Protein AF-S4N1C9-F1 (afdb_monomer)

pLDDT: mean 92.61, std 7.95, range [46.0, 98.62]

Foldseek 3Di:
DDDDDWDQDDDDDPQVVQSVQQAHPTDDDFVVLLQVQLCLVVQFGDADDDDDCVVVVDDTDGDPDTDDPVVSVVQLVQFVCCCCPNLQVVLLVPVDASKGKDWDWYDDPPQPATWTKIWMDHDNGIGIDIHHSQHTNNVGRSNVRNVVSVPPD

Solvent-accessible surface area (backbone atoms only — not comparable to full-atom values): 8516 Å² total; per-residue (Å²): 129,90,85,69,79,66,41,78,67,92,61,59,72,71,50,32,59,32,38,75,74,60,33,75,72,42,42,76,42,44,69,57,44,12,42,49,34,39,19,60,68,70,57,50,67,66,66,87,74,93,67,66,45,87,80,74,72,56,82,77,66,69,65,94,69,76,70,53,71,68,59,45,51,54,51,47,51,53,19,26,46,21,24,70,74,38,77,24,20,78,30,36,59,91,63,77,78,60,49,27,25,49,59,39,65,42,82,50,93,97,51,97,39,26,29,1,23,20,31,26,32,45,71,94,47,48,36,35,29,72,28,80,60,43,28,53,5,25,86,44,11,19,50,57,34,37,50,50,54,65,68,62,122

Organism: NCBI:txid1283301

Nearest PDB structures (foldseek):
  6rkw-assembly1_B  TM=3.499E-01  e=8.940E-01  Escherichia coli K-12
  4tma-assembly1_B  TM=4.093E-01  e=1.651E+00  Escherichia coli str. K-12 substr. MC4100
  6rku-assembly1_B  TM=3.305E-01  e=1.011E+00  Escherichia coli K-12
  9gbv-assembly1_D  TM=3.940E-01  e=2.110E+00  Escherichia coli
  5jbs-assembly1_C  TM=2.872E-01  e=8.135E+00  Brucella suis 1330

Mean predicted aligned error: 4.18 Å

Radius of gyration: 15.96 Å; Cα contacts (8 Å, |Δi|>4): 280; chains: 1; bounding box: 40×39×44 Å

Sequence (153 aa):
MPSFDGAVPVQSAAQMAASLIGQGGVRMNPLNMASVSATVKSGTFHQPYLVSPDVDGRKLATASRTMSAGTLSQLRELMSYTADYGTAAEAMAGVSGDVGAKTGSAEVDGQKKPNGWFTAYRGDLAAAGVVQQGGHGGSTAGPIVAALLKAGG

Secondary structure (DSSP, 8-state):
-PPPPPB-----HHHHHHHHTT-TT-B--HHHHHHHHHHHHHSS-----SS-TTTT-PPPP--SSPPPHHHHHHHHHHHHHHHHTSTTHHHHTT--SSEEEEEEEE--TT-SSPEEEEEEEETTEEEEEEETT---TTTTHHHHHHHHHHH--

InterPro domains:
  IPR001460 Penicillin-binding protein, transpeptidase [PF00905] (17-150)
  IPR012338 Beta-lactamase/transpeptidase-like [G3DSA:3.40.710.10] (2-152)
  IPR012338 Beta-lactamase/transpeptidase-like [SSF56601] (12-150)
  IPR050515 Class D beta-lactamase/transpeptidase [PTHR30627] (5-151)

Structure (mmCIF, N/CA/C/O backbone):
data_AF-S4N1C9-F1
#
_entry.id   AF-S4N1C9-F1
#
loop_
_atom_site.group_PDB
_atom_site.id
_atom_site.type_symbol
_atom_site.label_atom_id
_atom_site.label_alt_id
_atom_site.label_comp_id
_atom_site.label_asym_id
_atom_site.label_entity_id
_atom_site.label_seq_id
_atom_site.pdbx_PDB_ins_code
_atom_site.Cartn_x
_atom_site.Cartn_y
_atom_site.Cartn_z
_atom_site.occupancy
_atom_site.B_iso_or_equiv
_atom_site.auth_seq_id
_atom_site.auth_comp_id
_atom_site.auth_asym_id
_atom_site.auth_atom_id
_atom_site.pdbx_PDB_model_num
ATOM 1 N N . MET A 1 1 ? 14.142 -9.965 12.579 1.00 46.00 1 MET A N 1
ATOM 2 C CA . MET A 1 1 ? 14.253 -8.719 11.787 1.00 46.00 1 MET A CA 1
ATOM 3 C C . MET A 1 1 ? 13.744 -7.586 12.661 1.00 46.00 1 MET A C 1
ATOM 5 O O . MET A 1 1 ? 12.603 -7.695 13.091 1.00 46.00 1 MET A O 1
ATOM 9 N N . PRO A 1 2 ? 14.551 -6.571 13.006 1.00 51.84 2 PRO A N 1
ATOM 10 C CA . PRO A 1 2 ? 14.025 -5.403 13.708 1.00 51.84 2 PRO A CA 1
ATOM 11 C C . PRO A 1 2 ? 12.938 -4.740 12.846 1.00 51.84 2 PRO A C 1
ATOM 13 O O . PRO A 1 2 ? 13.136 -4.554 11.645 1.00 51.84 2 PRO A O 1
ATOM 16 N N . SER A 1 3 ? 11.778 -4.437 13.430 1.00 60.06 3 SER A N 1
ATOM 17 C CA . SER A 1 3 ? 10.723 -3.676 12.757 1.00 60.06 3 SER A CA 1
ATOM 18 C C . SER A 1 3 ? 10.969 -2.186 12.972 1.00 60.06 3 SER A C 1
ATOM 20 O O . SER A 1 3 ? 11.064 -1.734 14.111 1.00 60.06 3 SER A O 1
ATOM 22 N N . PHE A 1 4 ? 11.072 -1.431 11.885 1.00 74.69 4 PHE A N 1
ATOM 23 C CA . PHE A 1 4 ? 11.131 0.029 11.892 1.00 74.69 4 PHE A CA 1
ATOM 24 C C . PHE A 1 4 ? 9.742 0.576 11.562 1.00 74.69 4 PHE A C 1
ATOM 26 O O . PHE A 1 4 ? 9.095 0.043 10.661 1.00 74.69 4 PHE A O 1
ATOM 33 N N . ASP A 1 5 ? 9.284 1.602 12.276 1.00 80.19 5 ASP A N 1
ATOM 34 C CA . ASP A 1 5 ? 8.031 2.280 11.936 1.00 80.19 5 ASP A CA 1
ATOM 35 C C . ASP A 1 5 ? 8.209 3.173 10.701 1.00 80.19 5 ASP A C 1
ATOM 37 O O . ASP A 1 5 ? 9.302 3.663 10.453 1.00 80.19 5 ASP A O 1
ATOM 41 N N . GLY A 1 6 ? 7.167 3.384 9.903 1.00 84.56 6 GLY A N 1
ATOM 42 C CA . GLY A 1 6 ? 7.273 4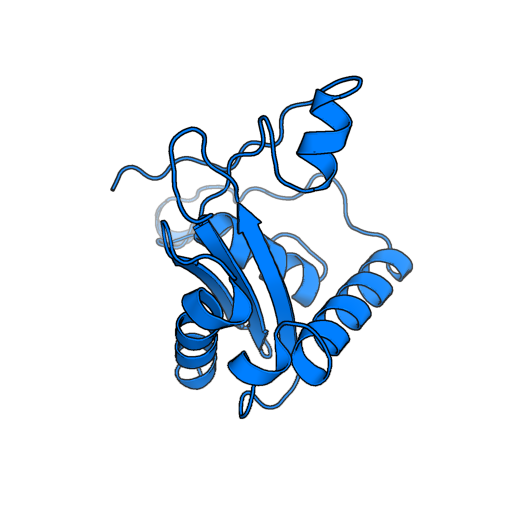.167 8.669 1.00 84.56 6 GLY A CA 1
ATOM 43 C C . GLY A 1 6 ? 7.665 5.628 8.931 1.00 84.56 6 GLY A C 1
ATOM 44 O O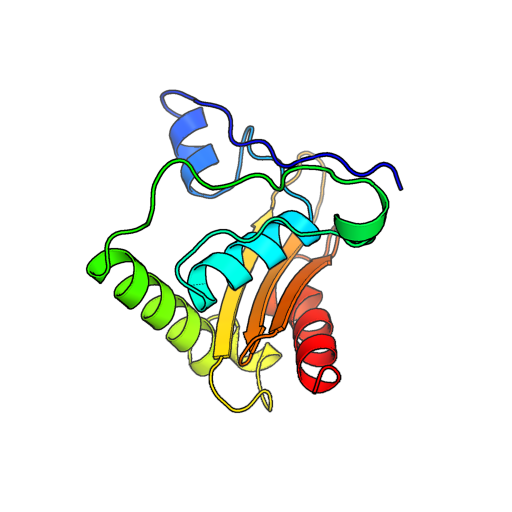 . GLY A 1 6 ? 7.292 6.215 9.942 1.00 84.56 6 GLY A O 1
ATOM 45 N N . ALA A 1 7 ? 8.384 6.251 7.995 1.00 89.94 7 ALA A N 1
ATOM 46 C CA . ALA A 1 7 ? 8.748 7.664 8.063 1.00 89.94 7 ALA A CA 1
ATOM 47 C C . ALA A 1 7 ? 8.480 8.371 6.729 1.00 89.94 7 ALA A C 1
ATOM 49 O O . ALA A 1 7 ? 8.938 7.936 5.671 1.00 89.94 7 ALA A O 1
ATOM 50 N N . VAL A 1 8 ? 7.767 9.499 6.795 1.00 89.50 8 VAL A N 1
ATOM 51 C CA . VAL A 1 8 ? 7.551 10.427 5.674 1.00 89.50 8 VAL A CA 1
ATOM 52 C C . V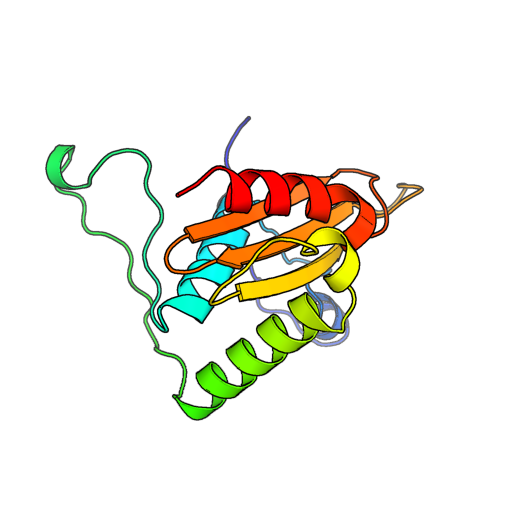AL A 1 8 ? 8.044 11.810 6.114 1.00 89.50 8 VAL A C 1
ATOM 54 O O . VAL A 1 8 ? 7.276 12.573 6.701 1.00 89.50 8 VAL A O 1
ATOM 57 N N . PRO A 1 9 ? 9.335 12.132 5.924 1.00 88.25 9 PRO A N 1
ATOM 58 C CA . PRO A 1 9 ? 9.882 13.410 6.365 1.00 88.25 9 PRO A CA 1
ATOM 59 C C . PRO A 1 9 ? 9.335 14.566 5.522 1.00 88.25 9 PRO A C 1
ATOM 61 O O . PRO A 1 9 ? 9.150 14.434 4.311 1.00 88.25 9 PRO A O 1
ATOM 64 N N . VAL A 1 10 ? 9.126 15.722 6.158 1.00 88.06 10 VAL A N 1
ATOM 65 C CA . VAL A 1 10 ? 8.861 16.979 5.445 1.00 88.06 10 VAL A CA 1
ATOM 66 C C . VAL A 1 10 ? 10.140 17.389 4.719 1.00 88.06 10 VAL A C 1
ATOM 68 O O . VAL A 1 10 ? 11.205 17.441 5.328 1.00 88.06 10 VAL A O 1
ATOM 71 N N . GLN A 1 11 ? 10.034 17.656 3.419 1.00 89.44 11 GLN A N 1
ATOM 72 C CA . GLN A 1 11 ? 11.162 17.992 2.548 1.00 89.44 11 GLN A CA 1
ATOM 73 C C . GLN A 1 11 ? 10.855 19.246 1.722 1.00 89.44 11 GLN A C 1
ATOM 75 O O . GLN A 1 11 ? 9.708 19.689 1.649 1.00 89.44 11 GLN A O 1
ATOM 80 N N . SER A 1 12 ? 11.872 19.805 1.061 1.00 84.00 12 SER A N 1
ATOM 81 C CA . SER A 1 12 ? 11.735 20.940 0.140 1.00 84.00 12 SER A CA 1
ATOM 82 C C . SER A 1 12 ? 12.388 20.656 -1.222 1.00 84.00 12 SER A C 1
ATOM 84 O O . SER A 1 12 ? 13.180 19.723 -1.374 1.00 84.00 12 SER A O 1
ATOM 86 N N . ALA A 1 13 ? 12.013 21.439 -2.240 1.00 91.19 13 ALA A N 1
ATOM 87 C CA . ALA A 1 13 ? 12.583 21.394 -3.591 1.00 91.19 13 ALA A CA 1
ATOM 88 C C . ALA A 1 13 ? 12.685 19.965 -4.181 1.00 91.19 13 ALA A C 1
ATOM 90 O O . ALA A 1 13 ? 11.693 19.237 -4.237 1.00 91.19 13 ALA A O 1
ATOM 91 N N . ALA A 1 14 ? 13.876 19.554 -4.629 1.00 84.31 14 ALA A N 1
ATOM 92 C CA . ALA A 1 14 ? 14.099 18.261 -5.274 1.00 84.31 14 ALA A CA 1
ATOM 93 C C . ALA A 1 14 ? 13.802 17.065 -4.350 1.00 84.31 14 ALA A C 1
ATOM 95 O O . ALA A 1 14 ? 13.262 16.056 -4.800 1.00 84.31 14 ALA A O 1
ATOM 96 N N . GLN A 1 15 ? 14.092 17.182 -3.050 1.00 81.50 15 GLN A N 1
ATOM 97 C CA . GLN A 1 15 ? 13.801 16.118 -2.086 1.00 81.50 15 GLN A CA 1
ATOM 98 C C . GLN A 1 15 ? 12.296 15.960 -1.861 1.00 81.50 15 GLN A C 1
ATOM 100 O O . GLN A 1 15 ? 11.824 14.840 -1.688 1.00 81.50 15 GLN A O 1
ATOM 105 N N . MET A 1 16 ? 11.530 17.055 -1.925 1.00 86.38 16 MET A N 1
ATOM 106 C CA . MET A 1 16 ? 10.069 16.985 -1.890 1.00 86.38 16 MET A CA 1
ATOM 107 C C . MET A 1 16 ? 9.523 16.252 -3.116 1.00 86.38 16 MET A C 1
ATOM 109 O O . MET A 1 16 ? 8.695 15.357 -2.970 1.00 86.38 16 MET A O 1
ATOM 113 N N . ALA A 1 17 ? 10.026 16.572 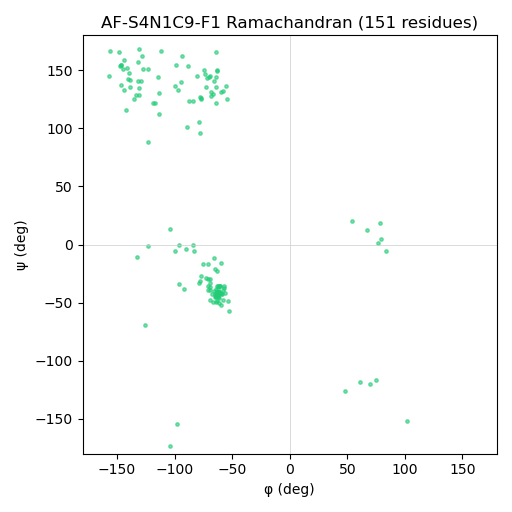-4.312 1.00 85.81 17 ALA A N 1
ATOM 114 C CA . ALA A 1 17 ? 9.627 15.880 -5.537 1.00 85.81 17 ALA A CA 1
ATOM 115 C C . ALA A 1 17 ? 9.911 14.368 -5.463 1.00 85.81 17 ALA A C 1
ATOM 117 O O . ALA A 1 17 ? 9.047 13.565 -5.809 1.00 85.81 17 ALA A O 1
ATOM 118 N N . ALA A 1 18 ? 11.077 13.975 -4.937 1.00 85.06 18 ALA A N 1
ATOM 119 C CA . ALA A 1 18 ? 11.405 12.571 -4.700 1.00 85.06 18 ALA A CA 1
ATOM 120 C C . ALA A 1 18 ? 10.450 11.914 -3.684 1.00 85.06 18 ALA A C 1
ATOM 122 O O . ALA A 1 18 ? 9.926 10.830 -3.942 1.00 85.06 18 ALA A O 1
ATOM 123 N N . SER A 1 19 ? 10.158 12.577 -2.561 1.00 88.94 19 SER A N 1
ATOM 124 C CA . SER A 1 19 ? 9.226 12.058 -1.549 1.00 88.94 19 SER A CA 1
ATOM 125 C C . SER A 1 19 ? 7.812 11.837 -2.090 1.00 88.94 19 SER A C 1
ATOM 127 O O . SER A 1 19 ? 7.165 10.864 -1.705 1.00 88.94 19 SER A O 1
ATOM 129 N N . LEU A 1 20 ? 7.333 12.689 -3.005 1.00 87.81 20 LEU A N 1
ATOM 130 C CA . LEU A 1 20 ? 5.993 12.566 -3.598 1.00 87.81 20 LEU A CA 1
ATOM 131 C C . LEU A 1 20 ? 5.799 11.282 -4.416 1.00 87.81 20 LEU A C 1
ATOM 133 O O . LEU A 1 20 ? 4.668 10.826 -4.570 1.00 87.81 20 LEU A O 1
ATOM 137 N N . ILE A 1 21 ? 6.885 10.677 -4.901 1.00 87.94 21 ILE A N 1
ATOM 138 C CA . ILE A 1 21 ? 6.861 9.383 -5.598 1.00 87.94 21 ILE A CA 1
ATOM 139 C C . ILE A 1 21 ? 7.373 8.229 -4.720 1.00 87.94 21 ILE A C 1
ATOM 141 O O . ILE A 1 21 ? 7.653 7.143 -5.223 1.00 87.94 21 ILE A O 1
ATOM 145 N N . GLY A 1 22 ? 7.502 8.451 -3.406 1.00 84.31 22 GLY A N 1
ATOM 146 C CA . GLY A 1 22 ? 7.957 7.445 -2.442 1.00 84.31 22 GLY A CA 1
ATOM 147 C C . GLY A 1 22 ? 9.471 7.209 -2.425 1.00 84.31 22 GLY A C 1
ATOM 148 O O . GLY A 1 22 ? 9.910 6.178 -1.921 1.00 84.31 22 GLY A O 1
ATOM 149 N N . GLN A 1 23 ? 10.262 8.138 -2.968 1.00 89.44 23 GLN A N 1
ATOM 150 C CA . GLN A 1 23 ? 11.728 8.098 -2.971 1.00 89.44 23 GLN A CA 1
ATOM 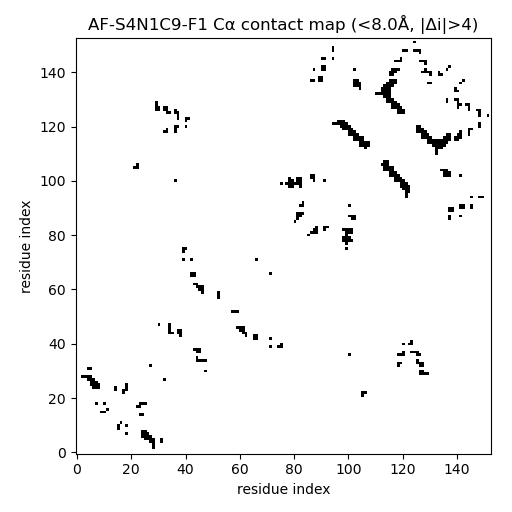151 C C . GLN A 1 23 ? 12.321 9.065 -1.929 1.00 89.44 23 GLN A C 1
ATOM 153 O O . GLN A 1 23 ? 11.616 9.676 -1.122 1.00 89.44 23 GLN A O 1
ATOM 158 N N . GLY A 1 24 ? 13.647 9.212 -1.932 1.00 88.25 24 GLY A N 1
ATOM 159 C CA . GLY A 1 24 ? 14.356 10.134 -1.047 1.00 88.25 24 GLY A CA 1
ATOM 160 C C . GLY A 1 24 ? 14.320 9.672 0.409 1.00 88.25 24 GLY A C 1
ATOM 161 O O . GLY A 1 24 ? 14.830 8.604 0.746 1.00 88.25 24 GLY A O 1
ATOM 162 N N . GLY A 1 25 ? 13.744 10.497 1.287 1.00 86.44 25 GLY A N 1
ATOM 163 C CA . GLY A 1 25 ? 13.705 10.236 2.730 1.00 86.44 25 GLY A CA 1
ATOM 164 C C . GLY A 1 25 ? 12.571 9.316 3.190 1.00 86.44 25 GLY A C 1
ATOM 165 O O . GLY A 1 25 ? 12.514 8.989 4.374 1.00 86.44 25 GLY A O 1
ATOM 166 N N . VAL A 1 26 ? 11.663 8.919 2.293 1.00 91.12 26 VAL A N 1
ATOM 167 C CA . VAL A 1 26 ? 10.534 8.051 2.643 1.00 91.12 26 VAL A CA 1
ATOM 168 C C . VAL A 1 26 ? 11.036 6.648 2.993 1.00 91.12 26 VAL A C 1
ATOM 170 O O . VAL A 1 26 ? 11.839 6.044 2.278 1.00 91.12 26 VAL A O 1
ATOM 173 N N . ARG A 1 27 ? 10.562 6.117 4.119 1.00 91.75 27 ARG A N 1
ATOM 174 C CA . ARG A 1 27 ? 10.865 4.766 4.597 1.00 91.75 27 ARG A CA 1
ATOM 175 C C . ARG A 1 27 ? 9.567 4.075 4.977 1.00 91.75 27 ARG A C 1
ATOM 177 O O . ARG A 1 27 ? 8.781 4.623 5.738 1.00 91.75 27 ARG A O 1
ATOM 184 N N . MET A 1 28 ? 9.359 2.872 4.459 1.00 93.19 28 MET A N 1
ATOM 185 C CA . MET A 1 28 ? 8.171 2.065 4.728 1.00 93.19 28 MET A CA 1
ATOM 186 C C . MET A 1 28 ? 8.558 0.598 4.870 1.00 93.19 28 MET A C 1
ATOM 188 O O . MET A 1 28 ? 9.523 0.138 4.254 1.00 93.19 28 MET A O 1
ATOM 192 N N . ASN A 1 29 ? 7.777 -0.142 5.651 1.00 93.25 29 ASN A N 1
ATOM 193 C CA . ASN A 1 29 ? 7.823 -1.599 5.694 1.00 93.25 29 ASN A CA 1
ATOM 194 C C . ASN A 1 29 ? 6.524 -2.197 5.090 1.00 93.25 29 ASN A C 1
ATOM 196 O O . ASN A 1 29 ? 5.541 -1.470 4.899 1.00 93.25 29 ASN A O 1
ATOM 200 N N . PRO A 1 30 ? 6.481 -3.511 4.789 1.00 94.75 30 PRO A N 1
ATOM 201 C CA . PRO A 1 30 ? 5.276 -4.147 4.251 1.00 94.75 30 PRO A CA 1
ATOM 202 C C . PRO A 1 30 ? 4.032 -4.003 5.139 1.00 94.75 30 PRO A C 1
ATOM 204 O O . PRO A 1 30 ? 2.947 -3.770 4.618 1.00 94.75 30 PRO A O 1
ATOM 207 N N . LEU A 1 31 ? 4.163 -4.063 6.467 1.00 94.69 31 LEU A N 1
ATOM 208 C CA . LEU A 1 31 ? 3.026 -3.885 7.377 1.00 94.69 31 LEU A CA 1
ATOM 209 C C . LEU A 1 31 ? 2.427 -2.471 7.277 1.00 94.69 31 LEU A C 1
ATOM 211 O O . LEU A 1 31 ? 1.205 -2.327 7.235 1.00 94.69 31 LEU A O 1
ATOM 215 N N . ASN A 1 32 ? 3.260 -1.430 7.163 1.00 94.56 32 ASN A N 1
ATOM 216 C CA . ASN A 1 32 ? 2.785 -0.065 6.930 1.00 94.56 32 ASN A CA 1
ATOM 217 C C . ASN A 1 32 ? 2.055 0.033 5.583 1.00 94.56 32 ASN A C 1
ATOM 219 O O . ASN A 1 32 ? 0.970 0.602 5.520 1.00 94.56 32 ASN A O 1
ATOM 223 N N . MET A 1 33 ? 2.598 -0.562 4.517 1.00 96.75 33 MET A N 1
ATOM 224 C CA . MET A 1 33 ? 1.967 -0.510 3.192 1.00 96.75 33 MET A CA 1
ATOM 225 C C . MET A 1 33 ? 0.671 -1.324 3.098 1.00 96.75 33 MET A C 1
ATOM 227 O O . MET A 1 33 ? -0.228 -0.939 2.348 1.00 96.75 33 MET A O 1
ATOM 231 N N . ALA A 1 34 ? 0.540 -2.409 3.864 1.00 97.38 34 ALA A N 1
ATOM 232 C CA . ALA A 1 34 ? -0.723 -3.127 4.014 1.00 97.38 34 ALA A CA 1
ATOM 233 C C . ALA A 1 34 ? -1.748 -2.269 4.774 1.00 97.38 34 ALA A C 1
ATOM 235 O O . ALA A 1 34 ? -2.894 -2.165 4.345 1.00 97.38 34 ALA A O 1
ATOM 236 N N . SER A 1 35 ? -1.326 -1.578 5.840 1.00 96.69 35 SER A N 1
ATOM 237 C CA . SER A 1 35 ? -2.172 -0.630 6.579 1.00 96.69 35 SER A CA 1
ATOM 238 C C . SER A 1 35 ? -2.646 0.543 5.714 1.00 96.69 35 SER A C 1
ATOM 240 O O . SER A 1 35 ? -3.798 0.964 5.833 1.00 96.69 35 SER A O 1
ATOM 242 N N . VAL A 1 36 ? -1.810 1.032 4.790 1.00 96.19 36 VAL A N 1
ATOM 243 C CA . VAL A 1 36 ? -2.214 2.031 3.787 1.00 96.19 36 VAL A CA 1
ATOM 244 C C . VAL A 1 36 ? -3.347 1.485 2.916 1.00 96.19 36 VAL A C 1
ATOM 246 O O . VAL A 1 36 ? -4.397 2.118 2.843 1.00 96.19 36 VAL A O 1
ATOM 249 N N . SER A 1 37 ? -3.191 0.298 2.320 1.00 98.06 37 SER A N 1
ATOM 250 C CA . SER A 1 37 ? -4.253 -0.320 1.505 1.00 98.06 37 SER A CA 1
ATOM 251 C C . SER A 1 37 ? -5.524 -0.597 2.307 1.00 98.06 37 SER A C 1
ATOM 253 O O . SER A 1 37 ? -6.619 -0.306 1.826 1.00 98.06 37 SER A O 1
ATOM 255 N N . ALA A 1 38 ? -5.393 -1.068 3.549 1.00 97.56 38 ALA A N 1
ATOM 256 C CA . ALA A 1 38 ? -6.521 -1.244 4.459 1.00 97.56 38 ALA A CA 1
ATOM 257 C C . ALA A 1 38 ? -7.245 0.083 4.723 1.00 97.56 38 ALA A C 1
ATOM 259 O O . ALA A 1 38 ? -8.468 0.122 4.684 1.00 97.56 38 ALA A O 1
ATOM 260 N N . THR A 1 39 ? -6.504 1.179 4.913 1.00 96.94 39 THR A N 1
ATOM 261 C CA . THR A 1 39 ? -7.061 2.524 5.134 1.00 96.94 39 THR A CA 1
ATOM 262 C C . THR A 1 39 ? -7.798 3.041 3.901 1.00 96.94 39 THR A C 1
ATOM 264 O O . THR A 1 39 ? -8.869 3.629 4.033 1.00 96.94 39 THR A O 1
ATOM 267 N N . VAL A 1 40 ? -7.280 2.798 2.691 1.00 97.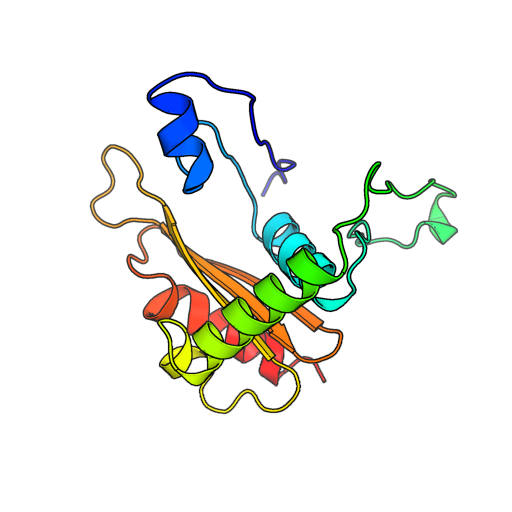25 40 VAL A N 1
ATOM 268 C CA . VAL A 1 40 ? -8.015 3.107 1.450 1.00 97.25 40 VAL A CA 1
ATOM 269 C C . VAL A 1 40 ? -9.301 2.290 1.379 1.00 97.25 40 VAL A C 1
ATOM 271 O O . VAL A 1 40 ? -10.361 2.807 1.017 1.00 97.25 40 VAL A O 1
ATOM 274 N N . LYS A 1 41 ? -9.236 1.009 1.742 1.00 97.19 41 LYS A N 1
ATOM 275 C CA . LYS A 1 41 ? -10.396 0.131 1.668 1.00 97.19 41 LYS A CA 1
ATOM 276 C C . LYS A 1 41 ? -11.466 0.486 2.700 1.00 97.19 41 LYS A C 1
ATOM 278 O O . LYS A 1 41 ? -12.624 0.646 2.322 1.00 97.19 41 LYS A O 1
ATOM 283 N N . SER A 1 42 ? -11.108 0.696 3.960 1.00 95.75 42 SER A N 1
ATOM 284 C CA . SER A 1 42 ? -12.044 1.048 5.038 1.00 95.75 42 SER A CA 1
ATOM 285 C C . SER A 1 42 ? -12.485 2.517 4.996 1.00 95.75 42 SER A C 1
ATOM 287 O O . SER A 1 42 ? -13.582 2.848 5.436 1.00 95.75 42 SER A O 1
ATOM 289 N N . GLY A 1 43 ? -11.651 3.408 4.452 1.00 95.75 43 GLY A N 1
ATOM 290 C CA . GLY A 1 43 ? -11.821 4.862 4.523 1.00 95.75 43 GLY A CA 1
ATOM 291 C C . GLY A 1 43 ? -11.284 5.506 5.806 1.00 95.75 43 GLY A C 1
ATOM 292 O O . GLY A 1 43 ? -11.255 6.733 5.896 1.00 95.75 43 GLY A O 1
ATOM 293 N N . THR A 1 44 ? -10.830 4.703 6.773 1.00 94.69 44 THR A N 1
ATOM 294 C CA . THR A 1 44 ? -10.338 5.161 8.081 1.00 94.69 44 THR A CA 1
ATOM 295 C C . THR A 1 44 ? -9.115 4.357 8.508 1.00 94.69 44 THR A C 1
ATOM 297 O O . THR A 1 44 ? -9.037 3.150 8.301 1.00 94.69 44 THR A O 1
ATOM 300 N N . PHE A 1 45 ? -8.145 5.017 9.136 1.00 95.38 45 PHE A N 1
ATOM 301 C CA . PHE A 1 45 ? -6.966 4.334 9.657 1.00 95.38 45 PHE A CA 1
ATOM 302 C C . PHE A 1 45 ? -7.322 3.398 10.819 1.00 95.38 45 PHE A C 1
ATOM 304 O O . PHE A 1 45 ? -7.925 3.824 11.805 1.00 95.38 45 PHE A O 1
ATOM 311 N N . HIS A 1 46 ? -6.860 2.153 10.725 1.00 93.75 46 HIS A N 1
ATOM 312 C CA . HIS A 1 46 ? -6.875 1.178 11.812 1.00 93.75 46 HIS A CA 1
ATOM 313 C C . HIS A 1 46 ? -5.434 0.778 12.129 1.00 93.75 46 HIS A C 1
ATOM 315 O O . HIS A 1 46 ? -4.724 0.289 11.247 1.00 93.75 46 HIS A O 1
ATOM 321 N N . GLN A 1 47 ? -4.994 0.985 13.375 1.00 94.25 47 GLN A N 1
ATOM 322 C CA . GLN A 1 47 ? -3.645 0.607 13.790 1.00 94.25 47 GLN A CA 1
ATOM 323 C C . GLN A 1 47 ? -3.472 -0.919 13.700 1.00 94.25 47 GLN A C 1
ATOM 325 O O . GLN A 1 47 ? -4.190 -1.639 14.397 1.00 94.25 47 GLN A O 1
ATOM 330 N N . PRO A 1 48 ? -2.504 -1.431 12.916 1.00 93.25 48 PRO A N 1
ATOM 331 C CA . PRO A 1 48 ? -2.197 -2.856 12.904 1.00 93.25 48 PRO A CA 1
ATOM 332 C C . PRO A 1 48 ? -1.624 -3.308 14.251 1.00 93.25 48 PRO A C 1
ATOM 334 O O . PRO A 1 48 ? -0.800 -2.612 14.850 1.00 93.25 48 PRO A O 1
ATOM 337 N N . TYR A 1 49 ? -2.012 -4.496 14.710 1.00 92.50 49 TYR A N 1
AT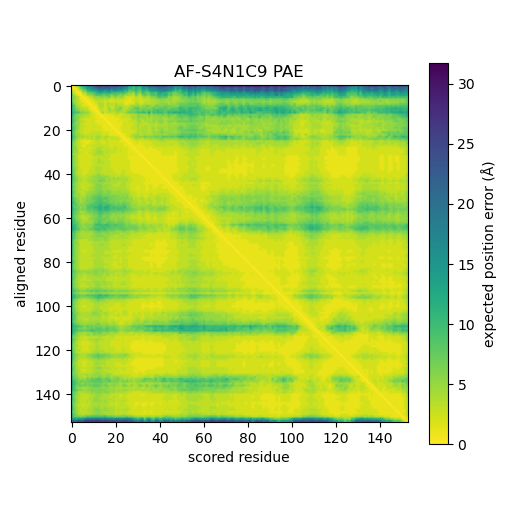OM 338 C CA . TYR A 1 49 ? -1.448 -5.117 15.904 1.00 92.50 49 TYR A CA 1
ATOM 339 C C . TYR A 1 49 ? -1.384 -6.641 15.785 1.00 92.50 49 TYR A C 1
ATOM 341 O O . TYR A 1 49 ? -2.163 -7.246 15.059 1.00 92.50 49 TYR A O 1
ATOM 349 N N . LEU A 1 50 ? -0.452 -7.250 16.525 1.00 91.44 50 LEU A N 1
ATOM 350 C CA . LEU A 1 50 ? -0.337 -8.709 16.654 1.00 91.44 50 LEU A CA 1
ATOM 351 C C . LEU A 1 50 ? -1.032 -9.238 17.914 1.00 91.44 50 LEU A C 1
ATOM 353 O O . LEU A 1 50 ? -1.583 -10.331 17.902 1.00 91.44 50 LEU A O 1
ATOM 357 N N . VAL A 1 51 ? -1.009 -8.457 18.996 1.00 93.31 51 VAL A N 1
ATOM 358 C CA . VAL A 1 51 ? -1.648 -8.788 20.275 1.00 93.31 51 VAL A CA 1
ATOM 359 C C . VAL A 1 51 ? -2.786 -7.806 20.515 1.00 93.31 51 VAL A C 1
ATOM 361 O O . VAL A 1 51 ? -2.580 -6.595 20.369 1.00 93.31 51 VAL A O 1
ATOM 364 N N . SER A 1 52 ? -3.971 -8.329 20.851 1.00 94.12 52 SER A N 1
ATOM 365 C CA . SER A 1 52 ? -5.149 -7.498 21.122 1.00 94.12 52 SER A CA 1
ATOM 366 C C . SER A 1 52 ? -4.845 -6.475 22.223 1.00 94.12 52 SER A C 1
ATOM 368 O O . SER A 1 52 ? -4.249 -6.854 23.234 1.00 94.12 52 SER A O 1
ATOM 370 N N . PRO A 1 53 ? -5.264 -5.203 22.068 1.00 93.38 53 PRO A N 1
ATOM 371 C CA . PRO A 1 53 ? -5.180 -4.218 23.145 1.00 93.38 53 PRO A CA 1
ATOM 372 C C . PRO A 1 53 ? -5.976 -4.624 24.395 1.00 93.38 53 PRO A C 1
ATOM 374 O O . PRO A 1 53 ? -5.717 -4.091 25.465 1.00 93.38 53 PRO A O 1
ATOM 377 N N . ASP A 1 54 ? -6.898 -5.590 24.312 1.00 95.88 54 ASP A N 1
ATOM 378 C CA . ASP A 1 54 ? -7.607 -6.114 25.491 1.00 95.88 54 ASP A CA 1
ATOM 379 C C . ASP A 1 54 ? -6.666 -6.835 26.471 1.00 95.88 54 ASP A C 1
ATOM 381 O O . ASP A 1 54 ? -6.985 -6.983 27.649 1.00 95.88 54 ASP A O 1
ATOM 385 N N . VAL A 1 55 ? -5.499 -7.284 25.990 1.00 96.44 55 VAL A N 1
ATOM 386 C CA . VAL A 1 55 ? -4.494 -7.990 26.798 1.00 96.44 55 VAL A CA 1
ATOM 387 C C . VAL A 1 55 ? -3.662 -7.024 27.645 1.00 96.44 55 VAL A C 1
ATOM 389 O O . VAL A 1 55 ? -3.240 -7.384 28.741 1.00 96.44 55 VAL A O 1
ATOM 392 N N . ASP A 1 56 ? -3.404 -5.812 27.151 1.00 94.75 56 ASP A N 1
ATOM 393 C CA . ASP A 1 56 ? -2.497 -4.838 27.779 1.00 94.75 56 ASP A CA 1
ATOM 394 C C . ASP A 1 56 ? -3.155 -3.479 28.095 1.00 94.75 56 ASP A C 1
ATOM 396 O O . ASP A 1 56 ? -2.515 -2.594 28.665 1.00 94.75 56 ASP A O 1
ATOM 400 N N . GLY A 1 57 ? -4.433 -3.303 27.751 1.00 94.06 57 GLY A N 1
ATOM 401 C CA . GLY A 1 57 ? -5.216 -2.089 27.975 1.00 94.06 57 GLY A CA 1
ATOM 402 C C . GLY A 1 57 ? -4.756 -0.878 27.161 1.00 94.06 57 GLY A C 1
ATOM 403 O O . GLY A 1 57 ? -5.166 0.250 27.463 1.00 94.06 57 GLY A O 1
ATOM 404 N N . ARG A 1 58 ? -3.882 -1.049 26.158 1.00 95.12 58 ARG A N 1
ATOM 405 C CA . ARG A 1 58 ? -3.313 0.096 25.437 1.00 95.12 58 ARG A CA 1
ATOM 406 C C . ARG A 1 58 ? -4.341 0.761 24.529 1.00 95.12 58 ARG A C 1
ATOM 408 O O . ARG A 1 58 ? -5.130 0.117 23.841 1.00 95.12 58 ARG A O 1
ATOM 415 N N . LYS A 1 59 ? -4.270 2.087 24.444 1.00 94.50 59 LYS A N 1
ATOM 416 C CA . LYS A 1 59 ? -5.070 2.850 23.485 1.00 94.50 59 LYS A CA 1
ATOM 417 C C . LYS A 1 59 ? -4.449 2.754 22.095 1.00 94.50 59 LYS A C 1
ATOM 419 O O . LYS A 1 59 ? -3.275 3.079 21.918 1.00 94.50 59 LYS A O 1
ATOM 424 N N . LEU A 1 60 ? -5.251 2.358 21.108 1.00 93.50 60 LEU A N 1
ATOM 425 C CA . LEU A 1 60 ? -4.804 2.331 19.720 1.00 93.50 60 LEU A CA 1
ATOM 426 C C . LEU A 1 60 ? -4.625 3.748 19.161 1.00 93.50 60 LEU A C 1
ATOM 428 O O . LEU A 1 60 ? -5.383 4.674 19.468 1.00 93.50 60 LEU A O 1
ATOM 432 N N . ALA A 1 61 ? -3.616 3.898 18.310 1.00 91.56 61 ALA A N 1
ATOM 433 C CA . ALA A 1 61 ? -3.388 5.109 17.543 1.00 91.56 61 ALA A CA 1
ATOM 434 C C . ALA A 1 61 ? -4.544 5.346 16.562 1.00 91.56 61 ALA A C 1
ATOM 436 O O . ALA A 1 61 ? -5.091 4.413 15.973 1.00 91.56 61 ALA A O 1
ATOM 437 N N . THR A 1 62 ? -4.889 6.615 16.362 1.00 92.88 62 THR A N 1
ATOM 438 C CA . THR A 1 62 ? -5.919 7.050 15.412 1.00 92.88 62 THR A CA 1
ATOM 439 C C . THR A 1 62 ? -5.338 8.116 14.494 1.00 92.88 62 THR A C 1
ATOM 441 O O . THR A 1 62 ? -4.420 8.844 14.877 1.00 92.88 62 THR A O 1
ATOM 444 N N . ALA A 1 63 ? -5.851 8.204 13.267 1.00 90.38 63 ALA A N 1
ATOM 445 C CA . ALA A 1 63 ? -5.478 9.292 12.376 1.00 90.38 63 ALA A CA 1
ATOM 446 C C . ALA A 1 63 ? -6.127 10.599 12.849 1.00 90.38 63 ALA A C 1
ATOM 448 O O . ALA A 1 63 ? -7.315 10.638 13.158 1.00 90.38 63 ALA A O 1
ATOM 449 N N . SER A 1 64 ? -5.357 11.688 12.856 1.00 89.12 64 SER A N 1
ATOM 450 C CA . SER A 1 64 ? -5.845 13.019 13.244 1.00 89.12 64 SER A CA 1
ATOM 451 C C . SER A 1 64 ? -6.806 13.641 12.228 1.00 89.12 64 SER A C 1
ATOM 453 O O . SER A 1 64 ? -7.497 14.607 12.541 1.00 89.12 64 SER A O 1
ATOM 455 N N . ARG A 1 65 ? -6.828 13.118 10.997 1.00 89.50 65 ARG A N 1
ATOM 456 C CA . ARG A 1 65 ? -7.668 13.584 9.893 1.00 89.50 65 ARG A CA 1
ATOM 457 C C . ARG A 1 65 ? -8.210 12.393 9.120 1.00 89.50 65 ARG A C 1
ATOM 459 O O . ARG A 1 65 ? -7.518 11.389 8.960 1.00 89.50 65 ARG A O 1
ATOM 466 N N . THR A 1 66 ? -9.413 12.549 8.591 1.00 88.69 66 THR A N 1
ATOM 467 C CA . THR A 1 66 ? -10.008 11.622 7.630 1.00 88.69 66 THR A CA 1
ATOM 468 C C . THR A 1 66 ? -9.841 12.159 6.211 1.00 88.69 66 THR A C 1
ATOM 470 O O . THR A 1 66 ? -9.686 13.363 5.988 1.00 88.69 66 THR A O 1
ATOM 473 N N . MET A 1 67 ? -9.834 11.256 5.234 1.00 92.19 67 MET A N 1
ATOM 474 C CA . MET A 1 67 ? -9.861 11.638 3.825 1.00 92.19 67 MET A CA 1
ATOM 475 C C . MET A 1 67 ? -11.253 12.141 3.440 1.00 92.19 67 MET A C 1
ATOM 477 O O . MET A 1 67 ? -12.261 11.639 3.936 1.00 92.19 67 MET A O 1
ATOM 481 N N . SER A 1 68 ? -11.318 13.103 2.515 1.00 95.94 68 SER A N 1
ATOM 482 C CA . SER A 1 68 ? -12.601 13.496 1.926 1.00 95.94 68 SER A CA 1
ATOM 483 C C . SER A 1 68 ? -13.220 12.322 1.157 1.00 95.94 68 SER A C 1
ATOM 485 O O . SER A 1 68 ? -12.498 11.503 0.579 1.00 95.94 68 SER A O 1
ATOM 487 N N . ALA A 1 69 ? -14.553 12.262 1.098 1.00 96.25 69 ALA A N 1
ATOM 488 C CA . ALA A 1 69 ? -15.260 11.217 0.356 1.00 96.25 69 ALA A CA 1
ATOM 489 C C . ALA A 1 69 ? -14.862 11.183 -1.133 1.00 96.25 69 ALA A C 1
ATOM 491 O O . ALA A 1 69 ? -14.665 10.105 -1.691 1.00 96.25 69 ALA A O 1
ATOM 492 N N . GLY A 1 70 ? -14.667 12.353 -1.755 1.00 98.06 70 GLY A N 1
ATOM 493 C CA . GLY A 1 70 ? -14.224 12.457 -3.149 1.00 98.06 70 GLY A CA 1
ATOM 494 C C . GLY A 1 70 ? -12.827 11.872 -3.364 1.00 98.06 70 GLY A C 1
ATOM 495 O O . GLY A 1 70 ? -12.640 11.031 -4.240 1.00 98.06 70 GLY A O 1
ATOM 496 N N . THR A 1 71 ? -11.861 12.240 -2.514 1.00 96.69 71 THR A N 1
ATOM 497 C CA . THR A 1 71 ? -10.493 11.691 -2.569 1.00 96.69 71 THR A CA 1
ATOM 498 C C . THR A 1 71 ? -10.484 10.180 -2.351 1.00 96.69 71 THR A C 1
ATOM 500 O O . THR A 1 71 ? -9.771 9.458 -3.043 1.00 96.69 71 THR A O 1
ATOM 503 N N . LEU A 1 72 ? -11.283 9.690 -1.402 1.00 97.25 72 LEU A N 1
ATOM 504 C CA . LEU A 1 72 ? -11.389 8.264 -1.113 1.00 97.25 72 LEU A CA 1
ATOM 505 C C . LEU A 1 72 ? -11.965 7.480 -2.297 1.00 97.25 72 LEU A C 1
ATOM 507 O O . LEU A 1 72 ? -11.440 6.420 -2.634 1.00 97.25 72 LEU A O 1
ATOM 511 N N . SER A 1 73 ? -13.003 8.013 -2.945 1.00 98.06 73 SER A N 1
ATOM 512 C CA . SER A 1 73 ? -13.599 7.409 -4.139 1.00 98.06 73 SER A CA 1
ATOM 513 C C . SER A 1 73 ? -12.588 7.313 -5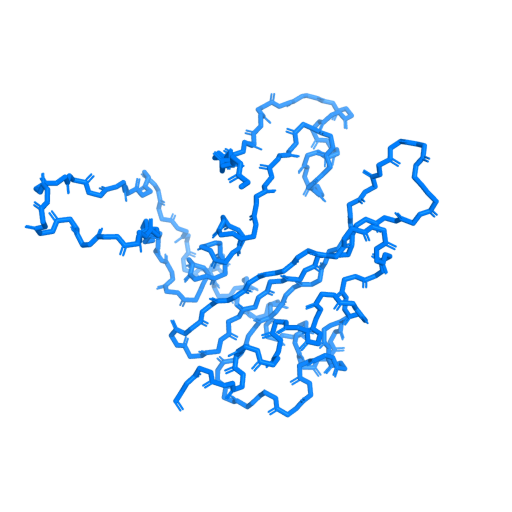.281 1.00 98.06 73 SER A C 1
ATOM 515 O O . SER A 1 73 ? -12.383 6.231 -5.823 1.00 98.06 73 SER A O 1
ATOM 517 N N . GLN A 1 74 ? -11.901 8.416 -5.588 1.00 98.25 74 GLN A N 1
ATOM 518 C CA . GLN A 1 74 ? -10.897 8.462 -6.657 1.00 98.25 74 GLN A CA 1
ATOM 519 C C . GLN A 1 74 ? -9.725 7.512 -6.393 1.00 98.25 74 GLN A C 1
ATOM 521 O O . GLN A 1 74 ? -9.222 6.867 -7.310 1.00 98.25 74 GLN A O 1
ATOM 526 N N . LEU A 1 75 ? -9.287 7.392 -5.136 1.00 97.31 75 LEU A N 1
ATOM 527 C CA . LEU A 1 75 ? -8.189 6.495 -4.787 1.00 97.31 75 LEU A CA 1
ATOM 528 C C . LEU A 1 75 ? -8.585 5.020 -4.927 1.00 97.31 75 LEU A C 1
ATOM 530 O O . LEU A 1 75 ? -7.789 4.216 -5.412 1.00 97.31 75 LEU A O 1
ATOM 534 N N . ARG A 1 76 ? -9.815 4.664 -4.541 1.00 98.31 76 ARG A N 1
ATOM 535 C CA . ARG A 1 76 ? -10.351 3.309 -4.734 1.00 98.31 76 ARG A CA 1
ATOM 536 C C . ARG A 1 76 ? -10.497 2.973 -6.213 1.00 98.31 76 ARG A C 1
ATOM 538 O O . ARG A 1 76 ? -10.049 1.906 -6.617 1.00 98.31 76 ARG A O 1
ATOM 545 N N . GLU A 1 77 ? -11.038 3.894 -7.006 1.00 98.38 77 GLU A N 1
ATOM 546 C CA . GLU A 1 77 ? -11.157 3.750 -8.461 1.00 98.38 77 GLU A CA 1
ATOM 547 C C . GLU A 1 77 ? -9.787 3.538 -9.115 1.00 98.38 77 GLU A C 1
ATOM 549 O O . GLU A 1 77 ? -9.600 2.582 -9.863 1.00 98.38 77 GLU A O 1
ATOM 554 N N . LEU A 1 78 ? -8.788 4.351 -8.758 1.00 98.25 78 LEU A N 1
ATOM 555 C CA . LEU A 1 78 ? -7.421 4.201 -9.260 1.00 98.25 78 LEU A CA 1
ATOM 556 C C . LEU A 1 78 ? -6.815 2.835 -8.907 1.00 98.25 78 LEU A C 1
ATOM 558 O O . LEU A 1 78 ? -6.144 2.216 -9.739 1.00 98.25 78 LEU A O 1
ATOM 562 N N . MET A 1 79 ? -7.018 2.365 -7.674 1.00 98.62 79 MET A N 1
ATOM 563 C CA . MET A 1 79 ? -6.488 1.074 -7.232 1.00 98.62 79 MET A CA 1
ATOM 564 C C . MET A 1 79 ? -7.209 -0.106 -7.891 1.00 98.62 79 MET A C 1
ATOM 566 O O . MET A 1 79 ? -6.537 -1.067 -8.266 1.00 98.62 79 MET A O 1
ATOM 570 N N . SER A 1 80 ? -8.532 -0.037 -8.068 1.00 98.50 80 SER A N 1
ATOM 571 C CA . SER A 1 80 ? -9.304 -1.045 -8.812 1.00 98.50 80 SER A CA 1
ATOM 572 C C . SER A 1 80 ? -8.872 -1.075 -10.275 1.00 98.50 80 SER A C 1
ATOM 574 O O . SER A 1 80 ? -8.455 -2.121 -10.761 1.00 98.50 80 SER A O 1
ATOM 576 N N . TYR A 1 81 ? -8.793 0.081 -10.940 1.00 98.44 81 TYR A N 1
ATOM 577 C CA . TYR A 1 81 ? -8.308 0.159 -12.318 1.00 98.44 81 TYR A CA 1
ATOM 578 C C . TYR A 1 81 ? -6.902 -0.432 -12.468 1.00 98.44 81 TYR A C 1
ATOM 580 O O . TYR A 1 81 ? -6.614 -1.159 -13.416 1.00 98.44 81 TYR A O 1
ATOM 588 N N . THR A 1 82 ? -6.004 -0.151 -11.519 1.00 98.19 82 THR A N 1
ATOM 589 C CA . THR A 1 82 ? -4.645 -0.704 -11.552 1.00 98.19 82 THR A CA 1
ATOM 590 C C . THR A 1 82 ? -4.643 -2.229 -11.429 1.00 98.19 82 THR A C 1
ATOM 592 O O . THR A 1 82 ? -3.822 -2.875 -12.086 1.00 98.19 82 THR A O 1
ATOM 595 N N . ALA A 1 83 ? -5.532 -2.784 -10.598 1.00 98.12 83 ALA A N 1
ATOM 596 C CA . ALA A 1 83 ? -5.697 -4.220 -10.393 1.00 98.12 83 ALA A CA 1
ATOM 597 C C . ALA A 1 83 ? -6.331 -4.927 -11.594 1.00 98.12 83 ALA A C 1
ATOM 599 O O . ALA A 1 83 ? -5.929 -6.045 -11.881 1.00 98.12 83 ALA A O 1
ATOM 600 N N . ASP A 1 84 ? -7.264 -4.281 -12.291 1.00 97.50 84 ASP A N 1
ATOM 601 C CA . ASP A 1 84 ? -8.022 -4.913 -13.376 1.00 97.50 84 ASP A CA 1
ATOM 602 C C . ASP A 1 84 ? -7.365 -4.713 -14.750 1.00 97.50 84 ASP A C 1
ATOM 604 O O . ASP A 1 84 ? -7.344 -5.619 -15.581 1.00 97.50 84 ASP A O 1
ATOM 608 N N . TYR A 1 85 ? -6.798 -3.527 -14.989 1.00 97.19 85 TYR A N 1
ATOM 609 C CA . TYR A 1 85 ? -6.345 -3.095 -16.320 1.00 97.19 85 TYR A CA 1
ATOM 610 C C . TYR A 1 85 ? -4.936 -2.499 -16.337 1.00 97.19 85 TYR A C 1
ATOM 612 O O . TYR A 1 85 ? -4.378 -2.241 -17.404 1.00 97.19 85 TYR A O 1
ATOM 620 N N . GLY A 1 86 ? -4.360 -2.222 -15.169 1.00 96.62 86 GLY A N 1
ATOM 621 C CA . GLY A 1 86 ? -3.073 -1.551 -15.054 1.00 96.62 86 GLY A CA 1
ATOM 622 C C . GLY A 1 86 ? -1.894 -2.495 -14.847 1.00 96.62 86 GLY A C 1
ATOM 623 O O . GLY A 1 86 ? -1.899 -3.677 -15.176 1.00 96.62 86 GLY A O 1
ATOM 624 N N . THR A 1 87 ? -0.849 -1.949 -14.231 1.00 96.56 87 THR A N 1
ATOM 625 C CA . THR A 1 87 ? 0.414 -2.652 -13.970 1.00 96.56 87 THR A CA 1
ATOM 626 C C . THR A 1 87 ? 0.294 -3.825 -12.995 1.00 96.56 87 THR A C 1
ATOM 628 O O . THR A 1 87 ? 1.253 -4.583 -12.853 1.00 96.56 87 THR A O 1
ATOM 631 N N . ALA A 1 88 ? -0.833 -3.966 -12.292 1.00 97.38 88 ALA A N 1
ATOM 632 C CA . ALA A 1 88 ? -1.093 -5.085 -11.393 1.00 97.38 88 ALA A CA 1
ATOM 633 C C . ALA A 1 88 ? -1.974 -6.180 -12.019 1.00 97.38 88 ALA A C 1
ATOM 635 O O . ALA A 1 88 ? -2.115 -7.227 -11.390 1.00 97.38 88 ALA A O 1
ATOM 636 N N . ALA A 1 89 ? -2.508 -5.974 -13.231 1.00 97.88 89 ALA A N 1
ATOM 637 C CA . ALA A 1 89 ? -3.485 -6.863 -13.864 1.00 97.88 89 ALA A CA 1
ATOM 638 C C . ALA A 1 89 ? -3.034 -8.325 -13.931 1.00 97.88 89 ALA A C 1
ATOM 640 O O . ALA A 1 89 ? -3.751 -9.224 -13.501 1.00 97.88 89 ALA A O 1
ATOM 641 N N . GLU A 1 90 ? -1.806 -8.570 -14.389 1.00 97.56 90 GLU A N 1
ATOM 642 C CA . GLU A 1 90 ? -1.269 -9.930 -14.489 1.00 97.56 90 GLU A CA 1
ATOM 643 C C . GLU A 1 90 ? -1.156 -10.613 -13.117 1.00 97.56 90 GLU A C 1
ATOM 645 O O . GLU A 1 90 ? -1.562 -11.760 -12.951 1.00 97.56 90 GLU A O 1
ATOM 650 N N . ALA A 1 91 ? -0.657 -9.901 -12.102 1.00 97.44 91 ALA A N 1
ATOM 651 C CA . ALA A 1 91 ? -0.494 -10.455 -10.759 1.00 97.44 91 ALA A CA 1
ATOM 652 C C . ALA A 1 91 ? -1.832 -10.707 -10.054 1.00 97.44 91 ALA A C 1
ATOM 654 O O . ALA A 1 91 ? -1.970 -11.686 -9.319 1.00 97.44 91 ALA A O 1
ATOM 655 N N . MET A 1 92 ? -2.806 -9.821 -10.269 1.00 97.88 92 MET A N 1
ATOM 656 C CA . MET A 1 92 ? -4.142 -9.900 -9.674 1.00 97.88 92 MET A CA 1
ATOM 657 C C . MET A 1 92 ? -5.087 -10.814 -10.459 1.00 97.88 92 MET A C 1
ATOM 659 O O . MET A 1 92 ? -6.218 -11.030 -10.025 1.00 97.88 92 MET A O 1
ATOM 663 N N . ALA A 1 93 ? -4.633 -11.413 -11.563 1.00 96.75 93 ALA A N 1
ATOM 664 C CA . ALA A 1 93 ? -5.427 -12.365 -12.322 1.00 96.75 93 ALA A CA 1
ATOM 665 C C . ALA A 1 93 ? -5.925 -13.516 -11.422 1.00 96.75 93 ALA A C 1
ATOM 667 O O . ALA A 1 93 ? -5.162 -14.191 -10.715 1.00 96.75 93 ALA A O 1
ATOM 668 N N . GLY A 1 94 ? -7.243 -13.725 -11.426 1.00 94.19 94 GLY A N 1
ATOM 669 C CA . GLY A 1 94 ? -7.914 -14.725 -10.590 1.00 94.19 94 GLY A CA 1
ATOM 670 C C . GLY A 1 94 ? -8.142 -14.308 -9.131 1.00 94.19 94 GLY A C 1
ATOM 671 O O . GLY A 1 94 ? -8.628 -15.121 -8.347 1.00 94.19 94 GLY A O 1
ATOM 672 N N . VAL A 1 95 ? -7.816 -13.071 -8.741 1.00 96.31 95 VAL A N 1
ATOM 673 C CA . VAL A 1 95 ? -8.268 -12.480 -7.474 1.00 96.31 95 VAL A CA 1
ATOM 674 C C . VAL A 1 95 ? -9.605 -11.783 -7.735 1.00 96.31 95 VAL A C 1
ATOM 676 O O . VAL A 1 95 ? -9.644 -10.701 -8.303 1.00 96.31 95 VAL A O 1
ATOM 679 N N . SER A 1 96 ? -10.714 -12.419 -7.362 1.00 92.31 96 SER A N 1
ATOM 680 C CA . SER A 1 96 ? -12.065 -11.900 -7.614 1.00 92.31 96 SER A CA 1
ATOM 681 C C . SER A 1 96 ? -12.631 -11.087 -6.448 1.00 92.31 96 SER A C 1
ATOM 683 O O . SER A 1 96 ? -12.220 -11.258 -5.298 1.00 92.31 96 SER A O 1
ATOM 685 N N . GLY A 1 97 ? -13.664 -10.293 -6.736 1.00 93.88 97 GLY A N 1
ATOM 686 C CA . GLY A 1 97 ? -14.433 -9.536 -5.750 1.00 93.88 97 GLY A CA 1
ATOM 687 C C . GLY A 1 97 ? -14.047 -8.061 -5.725 1.00 93.88 97 GLY A C 1
ATOM 688 O O . GLY A 1 97 ? -13.620 -7.499 -6.726 1.00 93.88 97 GLY A O 1
ATOM 689 N N . ASP A 1 98 ? -14.222 -7.435 -4.568 1.00 96.31 98 ASP A N 1
ATOM 690 C CA . ASP A 1 98 ? -13.868 -6.037 -4.332 1.00 96.31 98 ASP A CA 1
ATOM 691 C C . ASP A 1 98 ? -12.355 -5.920 -4.115 1.00 96.31 98 ASP A C 1
ATOM 693 O O . ASP A 1 98 ? -11.856 -6.206 -3.021 1.00 96.31 98 ASP A O 1
ATOM 697 N N . VAL A 1 99 ? -11.627 -5.588 -5.182 1.00 98.12 99 VAL A N 1
ATOM 698 C CA . VAL A 1 99 ? -10.161 -5.589 -5.218 1.00 98.12 99 VAL A CA 1
ATOM 699 C C . VAL A 1 99 ? -9.595 -4.231 -5.605 1.00 98.12 99 VAL A C 1
ATOM 701 O O . VAL A 1 99 ? -10.176 -3.465 -6.371 1.00 98.12 99 VAL A O 1
ATOM 704 N N . GLY A 1 100 ? -8.399 -3.954 -5.103 1.00 98.56 100 GLY A N 1
ATOM 705 C CA . GLY A 1 100 ? -7.600 -2.824 -5.545 1.00 98.56 100 GLY A CA 1
ATOM 706 C C . GLY A 1 100 ? -6.133 -3.071 -5.255 1.00 98.56 100 GLY A C 1
ATOM 707 O O . GLY A 1 100 ? -5.786 -3.693 -4.252 1.00 98.56 100 GLY A O 1
ATOM 708 N N . ALA A 1 101 ? -5.261 -2.595 -6.135 1.00 98.50 101 ALA A N 1
ATOM 709 C CA . ALA A 1 101 ? -3.832 -2.833 -6.040 1.00 98.50 101 ALA A CA 1
ATOM 710 C C . ALA A 1 101 ? -3.024 -1.624 -6.497 1.00 98.50 101 ALA A C 1
ATOM 712 O O . ALA A 1 101 ? -3.482 -0.778 -7.264 1.00 98.50 101 ALA A O 1
ATOM 713 N N . LYS A 1 102 ? -1.771 -1.566 -6.055 1.00 98.25 102 LYS A N 1
ATOM 714 C CA . LYS A 1 102 ? -0.782 -0.645 -6.596 1.00 98.25 102 LYS A CA 1
ATOM 715 C C . LYS A 1 102 ? 0.593 -1.298 -6.627 1.00 98.25 102 LYS A C 1
ATOM 717 O O . LYS A 1 102 ? 1.062 -1.859 -5.639 1.00 98.25 102 LYS A O 1
ATOM 722 N N . THR A 1 103 ? 1.259 -1.167 -7.771 1.00 96.75 103 THR A N 1
ATOM 723 C CA . THR A 1 103 ? 2.671 -1.526 -7.935 1.00 96.75 103 THR A CA 1
ATOM 724 C C . THR A 1 103 ? 3.585 -0.355 -7.582 1.00 96.75 103 THR A C 1
ATOM 726 O O . THR A 1 103 ? 3.212 0.812 -7.757 1.00 96.75 103 THR A O 1
ATOM 729 N N . GLY A 1 104 ? 4.809 -0.665 -7.167 1.00 93.44 104 GLY A N 1
ATOM 730 C CA . GLY A 1 104 ? 5.887 0.299 -6.992 1.00 93.44 104 GLY A CA 1
ATOM 731 C C . GLY A 1 104 ? 7.256 -0.315 -7.276 1.00 93.44 104 GLY A C 1
ATOM 732 O O . GLY A 1 104 ? 7.409 -1.538 -7.332 1.00 93.44 104 GLY A O 1
ATOM 733 N N . SER A 1 105 ? 8.242 0.560 -7.425 1.00 92.44 105 SER A N 1
ATOM 734 C CA . SER A 1 105 ? 9.662 0.223 -7.519 1.00 92.44 105 SER A CA 1
ATOM 735 C C . SER A 1 105 ? 10.438 1.243 -6.688 1.00 92.44 105 SER A C 1
ATOM 737 O O . SER A 1 105 ? 10.134 2.434 -6.751 1.00 92.44 105 SER A O 1
ATOM 739 N N . ALA A 1 106 ? 11.405 0.790 -5.892 1.00 92.06 106 ALA A N 1
ATOM 740 C CA . ALA A 1 106 ? 12.257 1.662 -5.083 1.00 92.06 106 ALA A CA 1
ATOM 741 C C . ALA A 1 106 ? 13.717 1.530 -5.522 1.00 92.06 106 ALA A C 1
ATOM 743 O O . ALA A 1 106 ? 14.266 0.425 -5.491 1.00 92.06 106 ALA A O 1
ATOM 744 N N . GLU A 1 107 ? 14.327 2.643 -5.926 1.00 90.75 107 GLU A N 1
ATOM 745 C CA . GLU A 1 107 ? 15.714 2.666 -6.383 1.00 90.75 107 GLU A CA 1
ATOM 746 C C . GLU A 1 107 ? 16.660 2.685 -5.180 1.00 90.75 107 GLU A C 1
ATOM 748 O O . GLU A 1 107 ? 16.352 3.256 -4.131 1.00 90.75 107 GLU A O 1
ATOM 753 N N . VAL A 1 108 ? 17.808 2.025 -5.318 1.00 89.44 108 VAL A N 1
ATOM 754 C CA . VAL A 1 108 ? 18.837 1.959 -4.276 1.00 89.44 108 VAL A CA 1
ATOM 755 C C . VAL A 1 108 ? 20.193 2.198 -4.927 1.00 89.44 108 VAL A C 1
ATOM 757 O O . VAL A 1 108 ? 20.562 1.494 -5.867 1.00 89.44 108 VAL A O 1
ATOM 760 N N . ASP A 1 109 ? 20.943 3.174 -4.419 1.00 87.00 109 ASP A N 1
ATOM 761 C CA . ASP A 1 109 ? 22.273 3.499 -4.937 1.00 87.00 109 ASP A CA 1
ATOM 762 C C . ASP A 1 109 ? 23.203 2.280 -4.876 1.00 87.00 109 ASP A C 1
ATOM 764 O O . ASP A 1 109 ? 23.284 1.575 -3.869 1.00 87.00 109 ASP A O 1
ATOM 768 N N . GLY A 1 110 ? 23.902 2.013 -5.980 1.00 88.12 110 GLY A N 1
ATOM 769 C CA . GLY A 1 110 ? 24.780 0.846 -6.113 1.00 88.12 110 GLY A CA 1
ATOM 770 C C . GLY A 1 110 ? 24.051 -0.483 -6.353 1.00 88.12 110 GLY A C 1
ATOM 771 O O . GLY A 1 110 ? 24.707 -1.516 -6.502 1.00 88.12 110 GLY A O 1
ATOM 772 N N . GLN A 1 111 ? 22.718 -0.484 -6.442 1.00 92.19 111 GLN A N 1
ATOM 773 C CA . GLN A 1 111 ? 21.922 -1.674 -6.722 1.00 92.19 111 GLN A CA 1
ATOM 774 C C . GLN A 1 111 ? 21.559 -1.761 -8.212 1.00 92.19 111 GLN A C 1
ATOM 776 O O . GLN A 1 111 ? 21.091 -0.801 -8.811 1.00 92.19 111 GLN A O 1
ATOM 781 N N . LYS A 1 112 ? 21.745 -2.937 -8.832 1.00 88.62 112 LYS A N 1
ATOM 782 C CA . LYS A 1 112 ? 21.494 -3.126 -10.279 1.00 88.62 112 LYS A CA 1
ATOM 783 C C . LYS A 1 112 ? 20.014 -3.147 -10.669 1.00 88.62 112 LYS A C 1
ATOM 785 O O . LYS A 1 112 ? 19.682 -2.863 -11.813 1.00 88.62 112 LYS A O 1
ATOM 790 N N . LYS A 1 113 ? 19.142 -3.576 -9.759 1.00 91.69 113 LYS A N 1
ATOM 791 C CA . LYS A 1 113 ? 17.690 -3.653 -9.962 1.00 91.69 113 LYS A CA 1
ATOM 792 C C . LYS A 1 113 ? 17.002 -2.968 -8.792 1.00 91.69 113 LYS A C 1
ATOM 794 O O . LYS A 1 113 ? 17.444 -3.216 -7.674 1.00 91.69 113 LYS A O 1
ATOM 799 N N . PRO A 1 114 ? 15.913 -2.215 -8.986 1.00 93.75 114 PRO A N 1
ATOM 800 C CA . PRO A 1 114 ? 15.163 -1.662 -7.866 1.00 93.75 114 PRO A CA 1
ATOM 801 C C . PRO A 1 114 ? 14.542 -2.759 -6.993 1.00 93.75 114 PRO A C 1
ATOM 803 O O . PRO A 1 114 ? 14.447 -3.927 -7.381 1.00 93.75 114 PRO A O 1
ATOM 806 N N . ASN A 1 115 ? 14.091 -2.386 -5.801 1.00 95.06 115 ASN A N 1
ATOM 807 C CA . ASN A 1 115 ? 13.225 -3.238 -4.991 1.00 95.06 115 ASN A CA 1
ATOM 808 C C . ASN A 1 115 ? 11.801 -3.184 -5.558 1.00 95.06 115 ASN A C 1
ATOM 810 O O . ASN A 1 115 ? 11.240 -2.096 -5.691 1.00 95.06 115 ASN A O 1
ATOM 814 N N . GLY A 1 116 ? 11.214 -4.340 -5.863 1.00 96.69 116 GLY A N 1
ATOM 815 C CA . GLY A 1 116 ? 9.853 -4.433 -6.384 1.00 96.69 116 GLY A CA 1
ATOM 816 C C . GLY A 1 116 ? 8.839 -4.410 -5.248 1.00 96.69 116 GLY A C 1
ATOM 817 O O . GLY A 1 116 ? 8.908 -5.254 -4.357 1.00 96.69 116 GLY A O 1
ATOM 818 N N . TRP A 1 117 ? 7.901 -3.466 -5.278 1.00 97.81 117 TRP A N 1
ATOM 819 C CA . TRP A 1 117 ? 6.868 -3.288 -4.257 1.00 97.81 117 TRP A CA 1
ATOM 820 C C . TRP A 1 117 ? 5.472 -3.562 -4.801 1.00 97.81 117 TRP A C 1
ATOM 822 O O . TRP A 1 117 ? 5.136 -3.208 -5.934 1.00 97.81 117 TRP A O 1
ATOM 832 N N . PHE A 1 118 ? 4.627 -4.136 -3.957 1.00 98.56 118 PHE A N 1
ATOM 833 C CA . PHE A 1 118 ? 3.224 -4.352 -4.272 1.00 98.56 118 PHE A CA 1
ATOM 834 C C . PHE A 1 118 ? 2.377 -4.222 -3.010 1.00 98.56 118 PHE A C 1
ATOM 836 O O . PHE A 1 118 ? 2.759 -4.727 -1.956 1.00 98.56 118 PHE A O 1
ATOM 843 N N . THR A 1 119 ? 1.231 -3.553 -3.105 1.00 98.62 119 THR A N 1
ATOM 844 C CA . THR A 1 119 ? 0.227 -3.502 -2.036 1.00 98.62 119 THR A CA 1
ATOM 845 C C . THR A 1 119 ? -1.164 -3.630 -2.634 1.00 98.62 119 THR A C 1
ATOM 847 O O . THR A 1 119 ? -1.413 -3.109 -3.723 1.00 98.62 119 THR A O 1
ATOM 850 N N . ALA A 1 120 ? -2.051 -4.351 -1.959 1.00 98.44 120 ALA A N 1
ATOM 851 C CA . ALA A 1 120 ? -3.395 -4.615 -2.445 1.00 98.44 120 ALA A CA 1
ATOM 852 C C . ALA A 1 120 ? -4.375 -4.928 -1.313 1.00 98.44 120 ALA A C 1
ATOM 854 O O . ALA A 1 120 ? -3.978 -5.211 -0.179 1.00 98.44 120 ALA A O 1
ATOM 855 N N . TYR A 1 121 ? -5.660 -4.899 -1.649 1.00 98.50 121 TYR A N 1
ATOM 856 C CA . TYR A 1 121 ? -6.747 -5.391 -0.817 1.00 98.50 121 TYR A CA 1
ATOM 857 C C . TYR A 1 121 ? -7.701 -6.288 -1.613 1.00 98.50 121 TYR A C 1
ATOM 859 O O . TYR A 1 121 ? -7.794 -6.180 -2.840 1.00 98.50 121 TYR A O 1
ATOM 867 N N . ARG A 1 122 ? -8.417 -7.154 -0.890 1.00 97.75 122 ARG A N 1
ATOM 868 C CA . ARG A 1 122 ? -9.573 -7.927 -1.358 1.00 97.75 122 ARG A CA 1
ATOM 869 C C . ARG A 1 122 ? -10.601 -8.004 -0.232 1.00 97.75 122 ARG A C 1
ATOM 871 O O . ARG A 1 122 ? -10.319 -8.619 0.793 1.00 97.75 122 ARG A O 1
ATOM 878 N N . GLY A 1 123 ? -11.784 -7.426 -0.423 1.00 95.69 123 GLY A N 1
ATOM 879 C CA . GLY A 1 123 ? -12.803 -7.383 0.628 1.00 95.69 123 GLY A CA 1
ATOM 880 C C . GLY A 1 123 ? -12.294 -6.628 1.859 1.00 95.69 123 GLY A C 1
ATOM 881 O O . GLY A 1 123 ? -11.975 -5.445 1.761 1.00 95.69 123 GLY A O 1
ATOM 882 N N . ASP A 1 124 ? -12.214 -7.299 3.004 1.00 94.44 124 ASP A N 1
ATOM 883 C CA . ASP A 1 124 ? -11.688 -6.772 4.270 1.00 94.44 124 ASP A CA 1
ATOM 884 C C . ASP A 1 124 ? -10.207 -7.117 4.523 1.00 94.44 124 ASP A C 1
ATOM 886 O O . ASP A 1 124 ? -9.625 -6.680 5.518 1.00 94.44 124 ASP A O 1
ATOM 890 N N . LEU A 1 125 ? -9.562 -7.841 3.606 1.00 96.88 125 LEU A N 1
ATOM 891 C CA . LEU A 1 125 ? -8.152 -8.206 3.702 1.00 96.88 125 LEU A CA 1
ATOM 892 C C . LEU A 1 125 ? -7.265 -7.219 2.951 1.00 96.88 125 LEU A C 1
ATOM 894 O O . LEU A 1 125 ? -7.564 -6.822 1.826 1.00 96.88 125 LEU A O 1
ATOM 898 N N . ALA A 1 126 ? -6.116 -6.890 3.539 1.00 98.00 126 ALA A N 1
ATOM 899 C CA . ALA A 1 126 ? -5.067 -6.103 2.903 1.00 98.00 126 ALA A CA 1
ATOM 900 C C . ALA A 1 126 ? -3.704 -6.772 3.085 1.00 98.00 126 ALA A C 1
ATOM 902 O O . ALA A 1 126 ? -3.388 -7.296 4.153 1.00 98.00 126 ALA A O 1
ATOM 903 N N . ALA A 1 127 ? -2.880 -6.726 2.044 1.00 97.81 127 ALA A N 1
ATOM 904 C CA . ALA A 1 127 ? -1.555 -7.325 2.040 1.00 97.81 127 ALA A CA 1
ATOM 905 C C . ALA A 1 127 ? -0.577 -6.473 1.228 1.00 97.81 127 ALA A C 1
ATOM 907 O O . ALA A 1 127 ? -0.950 -5.787 0.276 1.00 97.81 127 ALA A O 1
ATOM 908 N N . ALA A 1 128 ? 0.698 -6.531 1.601 1.00 98.12 128 ALA A N 1
ATOM 909 C CA . ALA A 1 128 ? 1.767 -5.877 0.868 1.00 98.12 128 ALA A CA 1
ATOM 910 C C . ALA A 1 128 ? 3.054 -6.694 0.939 1.00 98.12 128 ALA A C 1
ATOM 912 O O . ALA A 1 128 ? 3.279 -7.454 1.881 1.00 98.12 128 ALA A O 1
ATOM 913 N N . GLY A 1 129 ? 3.906 -6.512 -0.062 1.00 97.06 129 GLY A N 1
ATOM 914 C CA . GLY A 1 129 ? 5.158 -7.231 -0.205 1.00 97.06 129 GLY A CA 1
ATOM 915 C C . GLY A 1 129 ? 6.226 -6.377 -0.867 1.00 97.06 129 GLY A C 1
ATOM 916 O O . GLY A 1 129 ? 5.940 -5.471 -1.654 1.00 97.06 129 GLY A O 1
ATOM 917 N N . VAL A 1 130 ? 7.472 -6.707 -0.544 1.00 96.38 130 VAL A N 1
ATOM 918 C CA . VAL A 1 130 ? 8.663 -6.175 -1.198 1.00 96.38 130 VAL A CA 1
ATOM 919 C C . VAL A 1 130 ? 9.586 -7.325 -1.561 1.00 96.38 130 VAL A C 1
ATOM 921 O O . VAL A 1 130 ? 9.844 -8.203 -0.739 1.00 96.38 130 VAL A O 1
ATOM 924 N N . VAL A 1 131 ? 10.107 -7.302 -2.782 1.00 96.00 131 VAL A N 1
ATOM 925 C CA . VAL A 1 131 ? 11.174 -8.195 -3.233 1.00 96.00 131 VAL A CA 1
ATOM 926 C C . VAL A 1 131 ? 12.409 -7.346 -3.493 1.00 96.00 131 VAL A C 1
ATOM 928 O O . VAL A 1 131 ? 12.437 -6.516 -4.407 1.00 96.00 131 VAL A O 1
ATOM 931 N N . GLN A 1 132 ? 13.434 -7.531 -2.663 1.00 92.69 132 GLN A N 1
ATOM 932 C CA . GLN A 1 132 ? 14.697 -6.817 -2.812 1.00 92.69 132 GLN A CA 1
ATOM 933 C C . GLN A 1 132 ? 15.372 -7.201 -4.129 1.00 92.69 132 GLN A C 1
ATOM 935 O O . GLN A 1 132 ? 15.386 -8.375 -4.490 1.00 92.69 132 GLN A O 1
ATOM 940 N N . GLN A 1 133 ? 15.897 -6.215 -4.861 1.00 93.44 133 GLN A N 1
ATOM 941 C CA . GLN A 1 133 ? 16.466 -6.418 -6.205 1.00 93.44 133 GLN A CA 1
ATOM 942 C C . GLN A 1 133 ? 15.505 -7.102 -7.201 1.00 93.44 133 GLN A C 1
ATOM 944 O O . GLN A 1 133 ? 15.936 -7.648 -8.218 1.00 93.44 133 GLN A O 1
ATOM 949 N N . GLY A 1 134 ? 14.195 -7.070 -6.926 1.00 89.00 134 GLY A N 1
ATOM 950 C CA . GLY A 1 134 ? 13.162 -7.708 -7.743 1.00 89.00 134 GLY A CA 1
ATOM 951 C C . GLY A 1 134 ? 12.846 -6.965 -9.043 1.00 89.00 134 GLY A C 1
ATOM 952 O O . GLY A 1 134 ? 12.273 -7.537 -9.965 1.00 89.00 134 GLY A O 1
ATOM 953 N N . GLY A 1 135 ? 13.240 -5.702 -9.173 1.00 91.50 135 GLY A N 1
ATOM 954 C CA . GLY A 1 135 ? 12.858 -4.881 -10.311 1.00 91.50 135 GLY A CA 1
ATOM 955 C C . GLY A 1 135 ? 11.402 -4.430 -10.197 1.00 91.50 135 GLY A C 1
ATOM 956 O O . GLY A 1 135 ? 11.042 -3.699 -9.280 1.00 91.50 135 GLY A O 1
ATOM 957 N N . HIS A 1 136 ? 10.563 -4.857 -11.140 1.00 89.38 136 HIS A N 1
ATOM 958 C CA . HIS A 1 136 ? 9.176 -4.408 -11.244 1.00 89.38 136 HIS A CA 1
ATOM 959 C C . HIS A 1 136 ? 8.291 -5.098 -10.202 1.00 89.38 136 HIS A C 1
ATOM 961 O O . HIS A 1 136 ? 8.207 -6.327 -10.148 1.00 89.38 136 HIS A O 1
ATOM 967 N N . GLY A 1 137 ? 7.587 -4.306 -9.391 1.00 86.88 137 GLY A N 1
ATOM 968 C CA . GLY A 1 137 ? 6.741 -4.828 -8.316 1.00 86.88 137 GLY A CA 1
ATOM 969 C C . GLY A 1 137 ? 5.612 -5.750 -8.780 1.00 86.88 137 GLY A C 1
ATOM 970 O O . GLY A 1 137 ? 5.335 -6.745 -8.116 1.00 86.88 137 GLY A O 1
ATOM 971 N N . GLY A 1 138 ? 5.011 -5.469 -9.943 1.00 89.19 138 GLY A N 1
ATOM 972 C CA . GLY A 1 138 ? 3.934 -6.284 -10.518 1.00 89.19 138 GLY A CA 1
ATOM 973 C C . GLY A 1 138 ? 4.360 -7.720 -10.825 1.00 89.19 138 GLY A C 1
ATOM 974 O O . GLY A 1 138 ? 3.635 -8.644 -10.492 1.00 89.19 138 GLY A O 1
ATOM 975 N N . SER A 1 139 ? 5.566 -7.930 -11.357 1.00 91.81 139 SER A N 1
ATOM 976 C CA . SER A 1 139 ? 6.058 -9.259 -11.745 1.00 91.81 139 SER A CA 1
ATOM 977 C C . SER A 1 139 ? 6.803 -10.003 -10.629 1.00 91.81 139 SER A C 1
ATOM 979 O O . SER A 1 139 ? 7.240 -11.130 -10.839 1.00 91.81 139 SER A O 1
ATOM 981 N N . THR A 1 140 ? 7.009 -9.380 -9.462 1.00 94.88 140 THR A N 1
ATOM 982 C CA . THR A 1 140 ? 7.805 -9.964 -8.365 1.00 94.88 140 THR A CA 1
ATOM 983 C C . THR A 1 140 ? 7.060 -10.019 -7.039 1.00 94.88 140 THR A C 1
ATOM 985 O O . THR A 1 140 ? 6.694 -11.100 -6.587 1.00 94.88 140 THR A O 1
ATOM 988 N N . ALA A 1 141 ? 6.799 -8.874 -6.409 1.00 96.75 141 ALA A N 1
ATOM 989 C CA . ALA A 1 141 ? 6.023 -8.815 -5.171 1.00 96.75 141 ALA A CA 1
ATOM 990 C C . ALA A 1 141 ? 4.532 -9.122 -5.405 1.00 96.75 141 ALA A C 1
ATOM 992 O O . ALA A 1 141 ? 3.880 -9.685 -4.526 1.00 96.75 141 ALA A O 1
ATOM 993 N N . GLY A 1 142 ? 4.009 -8.802 -6.592 1.00 97.50 142 GLY A N 1
ATOM 994 C CA . GLY A 1 142 ? 2.615 -9.023 -6.983 1.00 97.50 142 GLY A CA 1
ATOM 995 C C . GLY 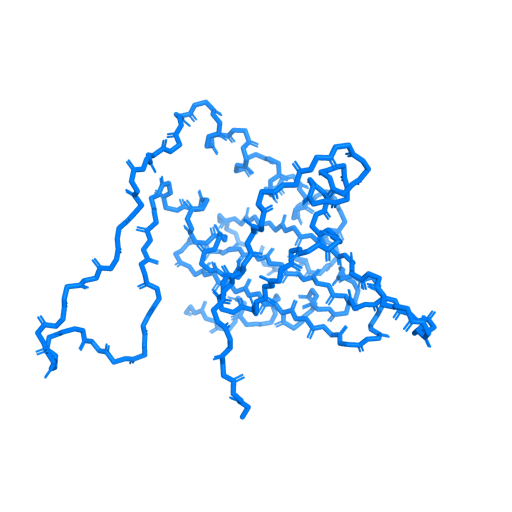A 1 142 ? 2.126 -10.459 -6.784 1.00 97.50 142 GLY A C 1
ATOM 996 O O . GLY A 1 142 ? 1.185 -10.647 -6.014 1.00 97.50 142 GLY A O 1
ATOM 997 N N . PRO A 1 143 ? 2.762 -11.482 -7.388 1.00 97.69 143 PRO A N 1
ATOM 998 C CA . PRO A 1 143 ? 2.340 -12.875 -7.233 1.00 97.69 143 PRO A CA 1
ATOM 999 C C . PRO A 1 143 ? 2.304 -13.356 -5.777 1.00 97.69 143 PRO A C 1
ATOM 1001 O O . PRO A 1 143 ? 1.408 -14.111 -5.404 1.00 97.69 143 PRO A O 1
ATOM 1004 N N . ILE A 1 144 ? 3.236 -12.886 -4.940 1.00 96.75 144 ILE A N 1
ATOM 1005 C CA . ILE A 1 144 ? 3.290 -13.226 -3.510 1.00 96.75 144 ILE A CA 1
ATOM 1006 C C . ILE A 1 144 ? 2.070 -12.642 -2.788 1.00 96.75 144 ILE A C 1
ATOM 1008 O O . ILE A 1 144 ? 1.369 -13.353 -2.068 1.00 96.75 144 ILE A O 1
ATOM 1012 N N . VAL A 1 145 ? 1.786 -11.356 -3.009 1.00 97.81 145 VAL A N 1
ATOM 1013 C CA . VAL A 1 145 ? 0.639 -10.672 -2.393 1.00 97.81 145 VAL A CA 1
ATOM 1014 C C . VAL A 1 145 ? -0.683 -11.262 -2.887 1.00 97.81 145 VAL A C 1
ATOM 1016 O O . VAL A 1 145 ? -1.567 -11.539 -2.079 1.00 97.81 145 VAL A O 1
ATOM 1019 N N . ALA A 1 146 ? -0.816 -11.522 -4.187 1.00 97.44 146 ALA A N 1
ATOM 1020 C CA . ALA A 1 146 ? -2.018 -12.117 -4.760 1.00 97.44 146 ALA A CA 1
ATOM 1021 C C . ALA A 1 146 ? -2.277 -13.538 -4.235 1.00 97.44 146 ALA A C 1
ATOM 1023 O O . ALA A 1 146 ? -3.430 -13.912 -4.024 1.00 97.44 146 ALA A O 1
ATOM 1024 N N . ALA A 1 147 ? -1.229 -14.334 -3.997 1.00 96.88 147 ALA A N 1
ATOM 1025 C CA . ALA A 1 147 ? -1.361 -15.650 -3.376 1.00 96.88 147 ALA A CA 1
ATOM 1026 C C . ALA A 1 147 ? -1.897 -15.553 -1.938 1.00 96.88 147 ALA A C 1
ATOM 1028 O O . ALA A 1 147 ? -2.820 -16.288 -1.591 1.00 96.88 147 ALA A O 1
ATOM 1029 N N . LEU A 1 148 ? -1.382 -14.612 -1.136 1.00 95.75 148 LEU A N 1
ATOM 1030 C CA . LEU A 1 148 ? -1.886 -14.356 0.219 1.00 95.75 148 LEU A CA 1
ATOM 1031 C C . LEU A 1 148 ? -3.350 -13.921 0.204 1.00 95.75 148 LEU A C 1
ATOM 1033 O O . LEU A 1 148 ? -4.150 -14.464 0.961 1.00 95.75 148 LEU A O 1
ATOM 1037 N N . LEU A 1 149 ? -3.708 -12.988 -0.683 1.00 96.62 149 LEU A N 1
ATOM 1038 C CA . LEU A 1 149 ? -5.094 -12.555 -0.823 1.00 96.62 149 LEU A CA 1
ATOM 1039 C C . LEU A 1 149 ? -5.991 -13.716 -1.235 1.00 96.62 149 LEU A C 1
ATOM 1041 O O . LEU A 1 149 ? -7.064 -13.832 -0.675 1.00 96.62 149 LEU A O 1
ATOM 1045 N N . LYS A 1 150 ? -5.562 -14.598 -2.148 1.00 95.06 150 LYS A N 1
ATOM 1046 C CA . LYS A 1 150 ? -6.339 -15.785 -2.546 1.00 95.06 150 LYS A CA 1
ATOM 1047 C C . LYS A 1 150 ? -6.560 -16.767 -1.399 1.00 95.06 150 LYS A C 1
ATOM 1049 O O . LYS A 1 150 ? -7.663 -17.295 -1.292 1.00 95.06 150 LYS A O 1
ATOM 1054 N N . ALA A 1 151 ? -5.537 -16.986 -0.577 1.00 92.56 151 ALA A N 1
ATOM 1055 C CA . ALA A 1 151 ? -5.569 -17.930 0.536 1.00 92.56 151 ALA A CA 1
ATOM 1056 C C . ALA A 1 151 ? -6.314 -17.404 1.774 1.00 92.56 151 ALA A C 1
ATOM 1058 O O . ALA A 1 151 ? -6.874 -18.198 2.522 1.00 92.56 151 ALA A O 1
ATOM 1059 N N . GLY A 1 152 ? -6.297 -16.090 2.016 1.00 75.81 152 GLY A N 1
ATOM 1060 C CA . GLY A 1 152 ? -7.045 -15.471 3.108 1.00 75.81 152 GLY A CA 1
ATOM 1061 C C . GLY A 1 152 ? -8.510 -15.326 2.719 1.00 75.81 152 GLY A C 1
ATOM 1062 O O . GLY A 1 152 ? -8.833 -14.477 1.896 1.00 75.81 152 GLY A O 1
ATOM 1063 N N . GLY A 1 153 ? -9.385 -16.161 3.265 1.00 55.34 153 GLY A N 1
ATOM 1064 C CA . GLY A 1 153 ? -10.818 -16.194 2.965 1.00 55.34 153 GLY A CA 1
ATOM 1065 C C . GLY A 1 153 ? -11.403 -17.525 3.380 1.00 55.34 153 GLY A C 1
ATOM 1066 O O . GLY A 1 153 ? -11.424 -18.423 2.513 1.00 55.34 153 GLY A O 1
#